Protein AF-A0A2P4SBQ4-F1 (afdb_monomer)

pLDDT: mean 74.48, std 19.74, range [28.91, 95.38]

Mean predicted aligned error: 16.41 Å

InterPro domains:
  IPR001107 Band 7 domain [PF01145] (1-72)
  IPR001972 Stomatin/HflK family [PR00721] (1-22)
  IPR001972 Stomatin/HflK family [PR00721] (36-53)
  IPR001972 Stomatin/HflK family [PR00721] (56-79)
  IPR036013 Band 7/SPFH domain superfamily [G3DSA:3.30.479.30] (1-90)
  IPR036013 Band 7/SPFH domain superfamily [SSF117892] (1-73)
  IPR043202 Band-7 stomatin-like [PTHR10264] (1-68)

Radius of gyration: 33.52 Å; Cα contacts (8 Å, |Δi|>4): 44; chains: 1; bounding box: 83×40×87 Å

Foldseek 3Di:
DAAPVRDDDDDDDDDDDDDPDPPVDVVPDPDDPVVVVVLLCVLLVVQRRHDDPVCCVPPVPVSVVVSVVVSVVVVVVVVVVVVVVVVVCVVPVVVVVVVVVVVVVVVCVVDVPDPDDDDPPDPPVPVVVVPPDDPDDDDDDDDDDDDDDDDDDDDDDDDD

Secondary structure (DSSP, 8-state):
-B-TTS-B-----------S-HHHHHHH-S-HHHHHHHHHHHHHHHHHTTS-HHHHHH-HHHHHHHHHHHHHHHHHHHHHHHHHHHHHHHH-HHHHHHHHHHHHHHHHHH-TT---PPPPS-TTTTTTSSS------PPP--------------------

Solvent-accessible surface area (backbone atoms only — not comparable to full-atom values): 10516 Å² total; per-residue (Å²): 92,55,27,60,72,73,46,80,50,88,84,90,85,87,85,89,83,82,88,88,59,68,73,67,46,64,77,74,46,97,55,63,70,63,52,51,51,51,50,52,49,52,49,49,53,59,54,49,37,75,35,47,64,67,53,56,72,76,38,51,70,60,52,59,52,48,51,54,52,53,52,53,50,52,52,48,54,52,50,52,55,51,48,54,53,49,52,58,37,69,76,32,68,68,53,52,54,51,51,48,53,50,51,50,53,57,43,48,73,75,46,89,77,78,86,78,81,86,73,78,92,54,79,80,61,64,65,64,68,76,67,64,79,79,83,83,84,86,80,90,78,89,81,95,78,81,91,77,88,78,82,90,87,75,91,78,87,81,89,133

Organism: Bambusicola thoracicus (NCBI:txid9083)

Sequence (160 aa):
VVTKDMVTLEIDAVCYYRLENASLLLTTLTSISSAIQLLVQTTTKRLLAHRAFSELLLERKSISQEIKVIAAEGEKAASESLRMAAEILSSAPAAAQLRYLHALHSLAAEKPAAFILPLPLDPTNLVSSATRSPPGVNSNITDTTELRESVKDNKDSPML

Structure (mmCIF, N/CA/C/O backbone):
data_AF-A0A2P4SBQ4-F1
#
_entry.id   AF-A0A2P4SBQ4-F1
#
loop_
_atom_site.group_PDB
_atom_site.id
_atom_site.type_symbol
_atom_site.label_atom_id
_atom_site.label_alt_id
_atom_site.label_comp_id
_atom_site.label_asym_id
_atom_site.label_entity_id
_atom_site.label_seq_id
_atom_site.pdbx_PDB_ins_code
_atom_site.Cartn_x
_atom_site.Cartn_y
_atom_site.Cartn_z
_atom_site.occupancy
_atom_site.B_iso_or_equiv
_atom_site.auth_seq_id
_atom_site.auth_comp_id
_atom_site.auth_asym_id
_atom_site.auth_atom_id
_atom_site.pdbx_PDB_model_num
ATOM 1 N N . VAL A 1 1 ? 3.991 8.878 -16.087 1.00 85.19 1 VAL A N 1
ATOM 2 C CA . VAL A 1 1 ? 5.069 8.849 -15.059 1.00 85.19 1 VAL A CA 1
ATOM 3 C C . VAL A 1 1 ? 6.399 9.106 -15.754 1.00 85.19 1 VAL A C 1
ATOM 5 O O . VAL A 1 1 ? 6.468 8.848 -16.950 1.00 85.19 1 VAL A O 1
ATOM 8 N N . VAL A 1 2 ? 7.405 9.640 -15.057 1.00 90.25 2 VAL A N 1
ATOM 9 C CA . VAL A 1 2 ? 8.768 9.775 -15.601 1.00 90.25 2 VAL A CA 1
ATOM 10 C C . VAL A 1 2 ? 9.632 8.692 -14.969 1.00 90.25 2 VAL A C 1
ATOM 12 O O . VAL A 1 2 ? 9.585 8.515 -13.750 1.00 90.25 2 VAL A O 1
ATOM 15 N N . THR A 1 3 ? 10.338 7.930 -15.795 1.00 90.88 3 THR A N 1
ATOM 16 C CA . THR A 1 3 ? 11.248 6.863 -15.354 1.00 90.88 3 THR A CA 1
ATOM 17 C C . THR A 1 3 ? 12.627 7.420 -15.018 1.00 90.88 3 THR A C 1
ATOM 19 O O . THR A 1 3 ? 12.912 8.595 -15.254 1.00 90.88 3 THR A O 1
ATOM 22 N N . LYS A 1 4 ? 13.511 6.566 -14.492 1.00 91.88 4 LYS A N 1
ATOM 23 C CA . LYS A 1 4 ? 14.888 6.942 -14.144 1.00 91.88 4 LYS A CA 1
ATOM 24 C C . LYS A 1 4 ? 15.656 7.573 -15.317 1.00 91.88 4 LYS A C 1
ATOM 26 O O . LYS A 1 4 ? 16.445 8.487 -15.101 1.00 91.88 4 LYS A O 1
ATOM 31 N N . ASP A 1 5 ? 15.370 7.135 -16.542 1.00 94.25 5 ASP A N 1
ATOM 32 C CA . ASP A 1 5 ? 16.042 7.592 -17.768 1.00 94.25 5 ASP A CA 1
ATOM 33 C C . ASP A 1 5 ? 15.374 8.823 -18.407 1.00 94.25 5 ASP A C 1
ATOM 35 O O . ASP A 1 5 ? 15.589 9.106 -19.583 1.00 94.25 5 ASP A O 1
ATOM 39 N N . MET A 1 6 ? 14.535 9.550 -17.658 1.00 90.31 6 MET A N 1
ATOM 40 C CA . MET A 1 6 ? 13.828 10.751 -18.127 1.00 90.31 6 MET A CA 1
ATOM 41 C C . MET A 1 6 ? 12.896 10.502 -19.324 1.00 90.31 6 MET A C 1
ATOM 43 O O . MET A 1 6 ? 12.628 11.402 -20.118 1.00 90.31 6 MET A O 1
ATOM 47 N N . VAL A 1 7 ? 12.349 9.289 -19.431 1.00 93.00 7 VAL A N 1
ATOM 48 C CA . VAL A 1 7 ? 11.332 8.952 -20.435 1.00 93.00 7 VAL A CA 1
ATOM 49 C C . VAL A 1 7 ? 9.945 9.156 -19.832 1.00 93.00 7 VAL A C 1
ATOM 51 O O . VAL A 1 7 ? 9.661 8.706 -18.718 1.00 93.00 7 VAL A O 1
ATOM 54 N N . THR A 1 8 ? 9.065 9.837 -20.565 1.00 91.25 8 THR A N 1
ATOM 55 C CA . THR A 1 8 ? 7.649 9.981 -20.220 1.00 91.25 8 THR A CA 1
ATOM 56 C C . THR A 1 8 ? 6.858 8.792 -20.758 1.00 91.25 8 THR A C 1
ATOM 58 O O . THR A 1 8 ? 6.943 8.452 -21.934 1.00 91.25 8 THR A O 1
ATOM 61 N N . LEU A 1 9 ? 6.074 8.147 -19.892 1.00 87.56 9 LEU A N 1
ATOM 62 C CA . LEU A 1 9 ? 5.186 7.055 -20.290 1.00 87.56 9 LEU A CA 1
ATOM 63 C C . LEU A 1 9 ? 3.806 7.171 -19.651 1.00 87.56 9 LEU A C 1
ATOM 65 O O . LEU A 1 9 ? 3.676 7.556 -18.479 1.00 87.56 9 LEU A O 1
ATOM 69 N N . GLU A 1 10 ? 2.804 6.717 -20.394 1.00 90.06 10 GLU A N 1
ATOM 70 C CA . GLU A 1 10 ? 1.475 6.369 -19.898 1.00 90.06 10 GLU A CA 1
ATOM 71 C C . GLU A 1 10 ? 1.386 4.847 -19.780 1.00 90.06 10 GLU A C 1
ATOM 73 O O . GLU A 1 10 ? 1.756 4.119 -20.700 1.00 90.06 10 GLU A O 1
ATOM 78 N N . ILE A 1 11 ? 1.003 4.358 -18.599 1.00 86.94 11 ILE A N 1
ATOM 79 C CA . ILE A 1 11 ? 0.999 2.930 -18.278 1.00 86.94 11 ILE A CA 1
ATOM 80 C C . ILE A 1 11 ? -0.322 2.603 -17.607 1.00 86.94 11 ILE A C 1
ATOM 82 O O . ILE A 1 11 ? -0.639 3.172 -16.560 1.00 86.94 11 ILE A O 1
ATOM 86 N N . ASP A 1 12 ? -1.014 1.618 -18.168 1.00 89.44 12 ASP A N 1
ATOM 87 C CA . ASP A 1 12 ? -2.218 1.045 -17.587 1.00 89.44 12 ASP A CA 1
ATOM 88 C C . ASP A 1 12 ? -1.895 -0.240 -16.821 1.00 89.44 12 ASP A C 1
ATOM 90 O O . ASP A 1 12 ? -1.174 -1.129 -17.293 1.00 89.44 12 ASP A O 1
ATOM 94 N N . ALA A 1 13 ? -2.455 -0.347 -15.618 1.00 85.94 13 ALA A N 1
ATOM 95 C CA . ALA A 1 13 ? -2.312 -1.505 -14.749 1.00 85.94 13 ALA A CA 1
ATOM 96 C C . ALA A 1 13 ? -3.688 -1.992 -14.284 1.00 85.94 13 ALA A C 1
ATOM 98 O O . ALA A 1 13 ? -4.543 -1.203 -13.887 1.00 85.94 13 ALA A O 1
ATOM 99 N N . VAL A 1 14 ? -3.882 -3.313 -14.300 1.00 89.00 14 VAL A N 1
ATOM 100 C CA . VAL A 1 14 ? -5.102 -3.975 -13.821 1.00 89.00 14 VAL A CA 1
ATOM 101 C C . VAL A 1 14 ? -4.752 -4.821 -12.602 1.00 89.00 14 VAL A C 1
ATOM 103 O O . VAL A 1 14 ? -3.778 -5.576 -12.622 1.00 89.00 14 VAL A O 1
ATOM 106 N N . CYS A 1 15 ? -5.550 -4.704 -11.542 1.00 87.19 15 CYS A N 1
ATOM 107 C CA . CYS A 1 15 ? -5.370 -5.448 -10.301 1.00 87.19 15 CYS A CA 1
ATOM 108 C C . CYS A 1 15 ? -6.519 -6.442 -10.102 1.00 87.19 15 CYS A C 1
ATOM 110 O O . CYS A 1 15 ? -7.686 -6.054 -10.109 1.00 87.19 15 CYS A O 1
ATOM 112 N N . TYR A 1 16 ? -6.174 -7.712 -9.887 1.00 90.25 16 TYR A N 1
ATOM 113 C CA . TYR A 1 16 ? -7.114 -8.757 -9.486 1.00 90.25 16 TYR A CA 1
ATOM 114 C C . TYR A 1 16 ? -6.967 -8.999 -7.987 1.00 90.25 16 TYR A C 1
ATOM 116 O O . TYR A 1 16 ? -5.862 -9.268 -7.513 1.00 90.25 16 TYR A O 1
ATOM 124 N N . TYR A 1 17 ? -8.075 -8.926 -7.257 1.00 86.25 17 TYR A N 1
ATOM 125 C CA . TYR A 1 17 ? -8.119 -9.147 -5.817 1.00 86.25 17 TYR A CA 1
ATOM 126 C C . TYR A 1 17 ? -9.302 -10.045 -5.454 1.00 86.25 17 TYR A C 1
ATOM 128 O O . TYR A 1 17 ? -10.330 -10.048 -6.131 1.00 86.25 17 TYR A O 1
ATOM 136 N N . ARG A 1 18 ? -9.141 -10.814 -4.376 1.00 87.69 18 ARG A N 1
ATOM 137 C CA . ARG A 1 18 ? -10.206 -11.613 -3.767 1.00 87.69 18 ARG A CA 1
ATOM 138 C C . ARG A 1 18 ? -10.461 -11.067 -2.372 1.00 87.69 18 ARG A C 1
ATOM 140 O O . ARG A 1 18 ? -9.521 -10.933 -1.596 1.00 87.69 18 ARG A O 1
ATOM 147 N N . LEU A 1 19 ? -11.716 -10.763 -2.056 1.00 83.00 19 LEU A N 1
ATOM 148 C CA . LEU A 1 19 ? -12.091 -10.386 -0.698 1.00 83.00 19 LEU A CA 1
ATOM 149 C C . LEU A 1 19 ? -12.254 -11.652 0.142 1.00 83.00 19 LEU A C 1
ATOM 151 O O . LEU A 1 19 ? -13.046 -12.520 -0.212 1.00 83.00 19 LEU A O 1
ATOM 155 N N . GLU A 1 20 ? -11.518 -11.744 1.248 1.00 84.62 20 GLU A N 1
ATOM 156 C CA . GLU A 1 20 ? -11.652 -12.868 2.186 1.00 84.62 20 GLU A CA 1
ATOM 157 C C . GLU A 1 20 ? -12.639 -12.569 3.318 1.00 84.62 20 GLU A C 1
ATOM 159 O O . GLU A 1 20 ? -13.340 -13.468 3.767 1.00 84.62 20 GLU A O 1
ATOM 164 N N . ASN A 1 21 ? -12.755 -11.302 3.734 1.00 83.69 21 ASN A N 1
ATOM 165 C CA . ASN A 1 21 ? -13.611 -10.885 4.846 1.00 83.69 21 ASN A CA 1
ATOM 166 C C . ASN A 1 21 ? -14.455 -9.660 4.472 1.00 83.69 21 ASN A C 1
ATOM 168 O O . ASN A 1 21 ? -13.968 -8.532 4.501 1.00 83.69 21 ASN A O 1
ATOM 172 N N . ALA A 1 22 ? -15.733 -9.870 4.147 1.00 78.44 22 ALA A N 1
ATOM 173 C CA . ALA A 1 22 ? -16.644 -8.785 3.771 1.00 78.44 22 ALA A CA 1
ATOM 174 C C . ALA A 1 22 ? -17.111 -7.944 4.976 1.00 78.44 22 ALA A C 1
ATOM 176 O O . ALA A 1 22 ? -17.217 -6.723 4.873 1.00 78.44 22 ALA A O 1
ATOM 177 N N . SER A 1 23 ? -17.346 -8.577 6.131 1.00 76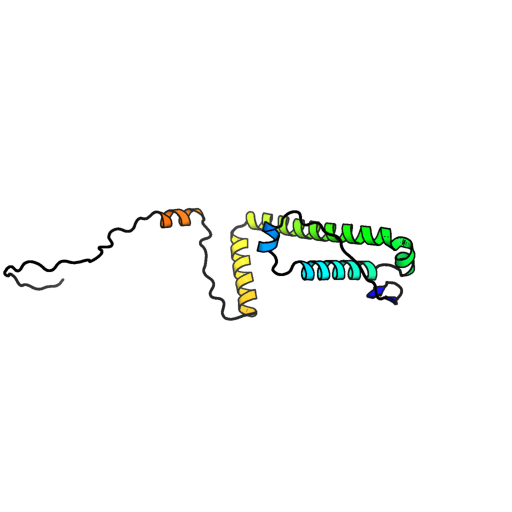.81 23 SER A N 1
ATOM 178 C CA . SER A 1 23 ? -17.931 -7.913 7.306 1.00 76.81 23 SER A CA 1
ATOM 179 C C . SER A 1 23 ? -17.030 -6.823 7.892 1.00 76.81 23 SER A C 1
ATOM 181 O O . SER A 1 23 ? -17.498 -5.722 8.160 1.00 76.81 23 SER A O 1
ATOM 183 N N . LEU A 1 24 ? -15.727 -7.096 8.034 1.00 74.56 24 LEU A N 1
ATOM 184 C CA . LEU A 1 24 ? -14.750 -6.123 8.549 1.00 74.56 24 LEU A CA 1
ATOM 185 C C . LEU A 1 24 ? -14.546 -4.939 7.596 1.00 74.56 24 LEU A C 1
ATOM 187 O O . LEU A 1 24 ? -14.253 -3.817 8.012 1.00 74.56 24 LEU A O 1
ATOM 191 N N . LEU A 1 25 ? -14.710 -5.201 6.306 1.00 65.94 25 LEU A N 1
ATOM 192 C CA . LEU A 1 25 ? -14.418 -4.273 5.230 1.00 65.94 25 LEU A CA 1
ATOM 193 C C . LEU A 1 25 ? -15.542 -3.232 5.068 1.00 65.94 25 LEU A C 1
ATOM 195 O O . LEU A 1 25 ? -15.260 -2.060 4.834 1.00 65.94 25 LEU A O 1
ATOM 199 N N . LEU A 1 26 ? -16.797 -3.623 5.323 1.00 71.88 26 LEU A N 1
ATOM 200 C CA . LEU A 1 26 ? -17.938 -2.699 5.396 1.00 71.88 26 LEU A CA 1
ATOM 201 C C . LEU A 1 26 ? -17.878 -1.760 6.609 1.00 71.88 26 LEU A C 1
ATOM 203 O O . LEU A 1 26 ? -18.349 -0.630 6.529 1.00 71.88 26 LEU A O 1
ATOM 207 N N . THR A 1 27 ? -17.289 -2.198 7.725 1.00 73.44 27 THR A N 1
ATOM 208 C CA . THR A 1 27 ? -17.154 -1.356 8.927 1.00 73.44 27 THR A CA 1
ATOM 209 C C . THR A 1 27 ? -16.000 -0.357 8.853 1.00 73.44 27 THR A C 1
ATOM 211 O O . THR A 1 27 ? -15.998 0.621 9.594 1.00 73.44 27 THR A O 1
ATOM 214 N N . THR A 1 28 ? -15.012 -0.593 7.987 1.00 71.44 28 THR A N 1
ATOM 215 C CA . THR A 1 28 ? -13.786 0.222 7.910 1.00 71.44 28 THR A CA 1
ATOM 216 C C . THR A 1 28 ? -13.743 1.165 6.712 1.00 71.44 28 THR A C 1
ATOM 218 O O . THR A 1 28 ? -13.047 2.176 6.782 1.00 71.44 28 THR A O 1
ATOM 221 N N . LEU A 1 29 ? -14.456 0.875 5.616 1.00 76.19 29 LEU A N 1
ATOM 222 C CA . LEU A 1 29 ? -14.320 1.627 4.366 1.00 76.19 29 LEU A CA 1
ATOM 223 C C . LEU A 1 29 ? -15.670 1.908 3.692 1.00 76.19 29 LEU A C 1
ATOM 225 O O . LEU A 1 29 ? -16.423 0.998 3.364 1.00 76.19 29 LEU A O 1
ATOM 229 N N . THR A 1 30 ? -15.914 3.181 3.367 1.00 73.56 30 THR A N 1
ATOM 230 C CA . THR A 1 30 ? -17.086 3.633 2.590 1.00 73.56 30 THR A CA 1
ATOM 231 C C . THR A 1 30 ? -16.895 3.447 1.074 1.00 73.56 30 THR A C 1
ATOM 233 O O . THR A 1 30 ? -17.861 3.472 0.315 1.00 73.56 30 THR A O 1
ATOM 236 N N . SER A 1 31 ? -15.657 3.272 0.582 1.00 80.69 31 SER A N 1
ATOM 237 C CA . SER A 1 31 ? -15.367 3.137 -0.861 1.00 80.69 31 SER A CA 1
ATOM 238 C C . SER A 1 31 ? -14.075 2.359 -1.143 1.00 80.69 31 SER A C 1
ATOM 240 O O . SER A 1 31 ? -12.980 2.916 -1.195 1.00 80.69 31 SER A O 1
ATOM 242 N N . ILE A 1 32 ? -14.209 1.053 -1.367 1.00 82.56 32 ILE A N 1
ATOM 243 C CA . ILE A 1 32 ? -13.080 0.122 -1.545 1.00 82.56 32 ILE A CA 1
ATOM 244 C C . ILE A 1 32 ? -12.397 0.328 -2.896 1.00 82.56 32 ILE A C 1
ATOM 246 O O . ILE A 1 32 ? -11.173 0.375 -2.980 1.00 82.56 32 ILE A O 1
ATOM 250 N N . SER A 1 33 ? -13.188 0.471 -3.962 1.00 84.06 33 SER A N 1
ATOM 251 C CA . SER A 1 33 ? -12.681 0.550 -5.333 1.00 84.06 33 SER A CA 1
ATOM 252 C C . SER A 1 33 ? -11.729 1.730 -5.517 1.00 84.06 33 SER A C 1
ATOM 254 O O . SER A 1 33 ? -10.631 1.546 -6.036 1.00 84.06 33 SER A O 1
ATOM 256 N N . SER A 1 34 ? -12.096 2.909 -5.011 1.00 87.31 34 SER A N 1
ATOM 257 C CA . SER A 1 34 ? -11.258 4.110 -5.077 1.00 87.31 34 SER A CA 1
ATOM 258 C C . SER A 1 34 ? -9.988 3.975 -4.233 1.00 87.31 34 SER A C 1
ATOM 260 O O . SER A 1 34 ? -8.914 4.386 -4.669 1.00 87.31 34 SER A O 1
ATOM 262 N N . ALA A 1 35 ? -10.085 3.360 -3.049 1.00 86.06 35 ALA A N 1
ATOM 263 C CA . ALA A 1 35 ? -8.932 3.126 -2.181 1.00 86.06 35 ALA A CA 1
ATOM 264 C C . ALA A 1 35 ? -7.918 2.171 -2.831 1.00 86.06 35 ALA A C 1
ATOM 266 O O . ALA A 1 35 ? -6.724 2.466 -2.864 1.00 86.06 35 ALA A O 1
ATOM 267 N N . ILE A 1 36 ? -8.391 1.065 -3.416 1.00 88.69 36 ILE A N 1
ATOM 268 C CA . ILE A 1 36 ? -7.542 0.109 -4.137 1.00 88.69 36 ILE A CA 1
ATOM 269 C C . ILE A 1 36 ? -6.928 0.760 -5.377 1.00 88.69 36 ILE A C 1
ATOM 271 O O . ILE A 1 36 ? -5.736 0.589 -5.618 1.00 88.69 36 ILE A O 1
ATOM 275 N N . GLN A 1 37 ? -7.701 1.519 -6.156 1.00 90.12 37 GLN A N 1
ATOM 276 C CA . GLN A 1 37 ? -7.180 2.226 -7.329 1.00 90.12 37 GLN A CA 1
ATOM 277 C C . GLN A 1 37 ? -6.051 3.180 -6.948 1.00 90.12 37 GLN A C 1
ATOM 279 O O . GLN A 1 37 ? -4.983 3.133 -7.557 1.00 90.12 37 GLN A O 1
ATOM 284 N N . LEU A 1 38 ? -6.252 3.986 -5.904 1.00 89.94 38 LEU A N 1
ATOM 285 C CA . LEU A 1 38 ? -5.230 4.900 -5.418 1.00 89.94 38 LEU A CA 1
ATOM 286 C C . LEU A 1 38 ? -3.995 4.140 -4.920 1.00 89.94 38 LEU A C 1
ATOM 288 O O . LEU A 1 38 ? -2.877 4.501 -5.272 1.00 89.94 38 LEU A O 1
ATOM 292 N N . LEU A 1 39 ? -4.177 3.057 -4.161 1.00 87.94 39 LEU A N 1
ATOM 293 C CA . LEU A 1 39 ? -3.080 2.222 -3.668 1.00 87.94 39 LEU A CA 1
ATOM 294 C C . LEU A 1 39 ? -2.261 1.597 -4.808 1.00 87.94 39 LEU A C 1
ATOM 296 O O . LEU A 1 39 ? -1.028 1.644 -4.801 1.00 87.94 39 LEU A O 1
ATOM 300 N N . VAL A 1 40 ? -2.934 1.024 -5.806 1.00 89.81 40 VAL A N 1
ATOM 301 C CA . VAL A 1 40 ? -2.284 0.434 -6.983 1.00 89.81 40 VAL A CA 1
ATOM 302 C C . VAL A 1 40 ? -1.556 1.519 -7.769 1.00 89.81 40 VAL A C 1
ATOM 304 O O . VAL A 1 40 ? -0.400 1.322 -8.148 1.00 89.81 40 VAL A O 1
ATOM 307 N N . GLN A 1 41 ? -2.180 2.681 -7.965 1.00 90.56 41 GLN A N 1
ATOM 308 C CA . GLN A 1 41 ? -1.582 3.810 -8.668 1.00 90.56 41 GLN A CA 1
ATOM 309 C C . GLN A 1 41 ? -0.339 4.335 -7.941 1.00 90.56 41 GLN A C 1
ATOM 311 O O . GLN A 1 41 ? 0.687 4.553 -8.584 1.00 90.56 41 GLN A O 1
ATOM 316 N N . THR A 1 42 ? -0.390 4.516 -6.619 1.00 91.38 42 THR A N 1
ATOM 317 C CA . THR A 1 42 ? 0.741 5.045 -5.840 1.00 91.38 42 THR A CA 1
ATOM 318 C C . THR A 1 42 ? 1.898 4.056 -5.825 1.00 91.38 42 THR A C 1
ATOM 320 O O . THR A 1 42 ? 3.042 4.450 -6.048 1.00 91.38 42 THR A O 1
ATOM 323 N N . THR A 1 43 ? 1.612 2.767 -5.648 1.00 90.81 43 THR A N 1
ATOM 324 C CA . THR A 1 43 ? 2.631 1.713 -5.611 1.00 90.81 43 THR A CA 1
ATOM 325 C C . THR A 1 43 ? 3.286 1.541 -6.976 1.00 90.81 43 THR A C 1
ATOM 327 O O . THR A 1 43 ? 4.513 1.542 -7.075 1.00 90.81 43 THR A O 1
ATOM 330 N N . THR A 1 44 ? 2.481 1.480 -8.038 1.00 90.06 44 THR A N 1
ATOM 331 C CA . THR A 1 44 ? 2.965 1.351 -9.418 1.00 90.06 44 THR A CA 1
ATOM 332 C C . THR A 1 44 ? 3.783 2.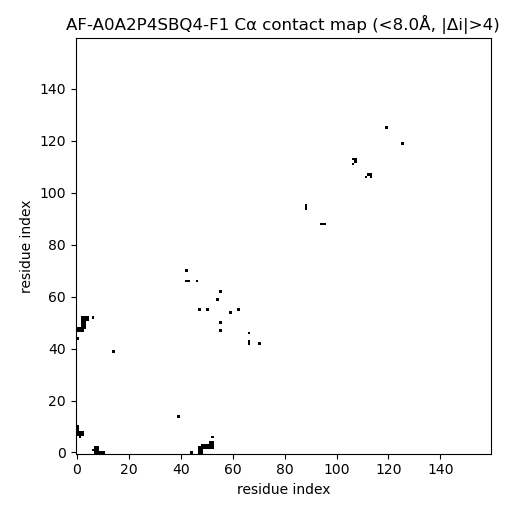579 -9.809 1.00 90.06 44 THR A C 1
ATOM 334 O O . THR A 1 44 ? 4.931 2.449 -10.223 1.00 90.06 44 THR A O 1
ATOM 337 N N . LYS A 1 45 ? 3.262 3.793 -9.586 1.00 91.44 45 LYS A N 1
ATOM 338 C CA . LYS A 1 45 ? 3.978 5.043 -9.887 1.00 91.44 45 LYS A CA 1
ATOM 339 C C . LYS A 1 45 ? 5.300 5.141 -9.124 1.00 91.44 45 LYS A C 1
ATOM 341 O O . LYS A 1 45 ? 6.309 5.521 -9.712 1.00 91.44 45 LYS A O 1
ATOM 346 N N . ARG A 1 46 ? 5.303 4.785 -7.835 1.00 89.38 46 ARG A N 1
ATOM 347 C CA . ARG A 1 46 ? 6.500 4.797 -6.986 1.00 89.38 46 ARG A CA 1
ATOM 348 C C . ARG A 1 46 ? 7.564 3.829 -7.493 1.00 89.38 46 ARG A C 1
ATOM 350 O O . ARG A 1 46 ? 8.728 4.216 -7.553 1.00 89.38 46 ARG A O 1
ATOM 357 N N . LEU A 1 47 ? 7.194 2.601 -7.859 1.00 89.12 47 LEU A N 1
ATOM 358 C CA . LEU A 1 47 ? 8.172 1.613 -8.315 1.00 89.12 47 LEU A CA 1
ATOM 359 C C . LEU A 1 47 ? 8.753 1.976 -9.686 1.00 89.12 47 LEU A C 1
ATOM 361 O O . LEU A 1 47 ? 9.967 1.956 -9.866 1.00 89.12 47 LEU A O 1
ATOM 365 N N . LEU A 1 48 ? 7.897 2.373 -10.630 1.00 89.12 48 LEU A N 1
ATOM 366 C CA . LEU A 1 48 ? 8.310 2.710 -11.994 1.00 89.12 48 LEU A CA 1
ATOM 367 C C . LEU A 1 48 ? 9.243 3.928 -12.056 1.00 89.12 48 LEU A C 1
ATOM 369 O O . LEU A 1 48 ? 10.083 4.005 -12.947 1.00 89.12 48 LEU A O 1
ATOM 373 N N . ALA A 1 49 ? 9.135 4.854 -11.099 1.00 89.56 49 ALA A N 1
ATOM 374 C CA . ALA A 1 49 ? 10.030 6.007 -11.009 1.00 89.56 49 ALA A CA 1
ATOM 375 C C . ALA A 1 49 ? 11.504 5.617 -10.772 1.00 89.56 49 ALA A C 1
ATOM 377 O O . ALA A 1 49 ? 12.401 6.370 -11.137 1.00 89.56 49 ALA A O 1
ATOM 378 N N . HIS A 1 50 ? 11.765 4.445 -10.185 1.00 90.50 50 HIS A N 1
ATOM 379 C CA . HIS A 1 50 ? 13.117 3.998 -9.831 1.00 90.50 50 HIS A CA 1
ATOM 380 C C . HIS A 1 50 ? 13.746 3.051 -10.867 1.00 90.50 50 HIS A C 1
ATOM 382 O O . HIS A 1 50 ? 14.913 2.685 -10.723 1.00 90.50 50 HIS A O 1
ATOM 388 N N . ARG A 1 51 ? 12.998 2.653 -11.905 1.00 90.50 51 ARG A N 1
ATOM 389 C CA . ARG A 1 51 ? 13.421 1.672 -12.916 1.00 90.50 51 ARG A CA 1
ATOM 390 C C . ARG A 1 51 ? 13.757 2.335 -14.253 1.00 90.50 51 ARG A C 1
ATOM 392 O O . ARG A 1 51 ? 13.245 3.413 -14.570 1.00 90.50 51 ARG A O 1
ATOM 399 N N . ALA A 1 52 ? 14.635 1.685 -15.014 1.00 92.19 52 ALA A N 1
ATOM 400 C CA . ALA A 1 52 ? 15.022 2.107 -16.359 1.00 92.19 52 ALA A CA 1
ATOM 401 C C . ALA A 1 52 ? 13.950 1.713 -17.388 1.00 92.19 52 ALA A C 1
ATOM 403 O O . ALA A 1 52 ? 13.276 0.697 -17.227 1.00 92.19 52 ALA A O 1
ATOM 404 N N . PHE A 1 53 ? 13.789 2.483 -18.467 1.00 90.88 53 PHE A N 1
ATOM 405 C CA . PHE A 1 53 ? 12.745 2.221 -19.472 1.00 90.88 53 PHE A CA 1
ATOM 406 C C . PHE A 1 53 ? 12.910 0.853 -20.155 1.00 90.88 53 PHE A C 1
ATOM 408 O O . PHE A 1 53 ? 11.929 0.143 -20.374 1.00 90.88 53 PHE A O 1
ATOM 415 N N . SER A 1 54 ? 14.149 0.459 -20.451 1.00 90.69 54 SER A N 1
ATOM 416 C CA . SER A 1 54 ? 14.464 -0.837 -21.062 1.00 90.69 54 SER A CA 1
ATOM 417 C C . SER A 1 54 ? 14.035 -2.016 -20.182 1.00 90.69 54 SER A C 1
ATOM 419 O O . SER A 1 54 ? 13.446 -2.972 -20.682 1.00 90.69 54 SER A O 1
ATOM 421 N N . GLU A 1 55 ? 14.255 -1.918 -18.871 1.00 89.94 55 GLU A N 1
ATOM 422 C CA . GLU A 1 55 ? 13.835 -2.910 -17.872 1.00 89.94 55 GLU A CA 1
ATOM 423 C C . GLU A 1 55 ? 12.303 -3.037 -17.834 1.00 89.94 55 GLU A C 1
ATOM 425 O O . GLU A 1 55 ? 11.771 -4.146 -17.786 1.00 89.94 55 GLU A O 1
ATOM 430 N N . LEU A 1 56 ? 11.579 -1.917 -17.970 1.00 88.62 56 LEU A N 1
ATOM 431 C CA . LEU A 1 56 ? 10.111 -1.918 -18.031 1.00 88.62 56 LEU A CA 1
ATOM 432 C C . LEU A 1 56 ? 9.552 -2.676 -19.241 1.00 88.62 56 LEU A C 1
ATOM 434 O O . LEU A 1 56 ? 8.514 -3.331 -19.121 1.00 88.62 56 LEU A O 1
ATOM 438 N N . LEU A 1 57 ? 10.221 -2.588 -20.394 1.00 88.00 57 LEU A N 1
ATOM 439 C CA . LEU A 1 57 ? 9.801 -3.282 -21.612 1.00 88.00 57 LEU A CA 1
ATOM 440 C C . LEU A 1 57 ? 10.169 -4.769 -21.597 1.00 88.00 57 LEU A C 1
ATOM 442 O O . LEU A 1 57 ? 9.384 -5.596 -22.059 1.00 88.00 57 LEU A O 1
ATOM 446 N N . LEU A 1 58 ? 11.346 -5.107 -21.069 1.00 90.94 58 LEU A N 1
ATOM 447 C CA . LEU A 1 58 ? 11.868 -6.473 -21.083 1.00 90.94 58 LEU A CA 1
ATOM 448 C C . LEU A 1 58 ? 11.248 -7.345 -19.983 1.00 90.94 58 LEU A C 1
ATOM 450 O O . LEU A 1 58 ? 10.911 -8.503 -20.229 1.00 90.94 58 LEU A O 1
ATOM 454 N N . GLU A 1 59 ? 11.038 -6.794 -18.786 1.00 89.62 59 GLU A N 1
ATOM 455 C CA . GLU A 1 59 ? 10.731 -7.577 -17.584 1.00 89.62 59 GLU A CA 1
ATOM 456 C C . GLU A 1 59 ? 9.370 -7.249 -16.955 1.00 89.62 59 GLU A C 1
ATOM 458 O O . GLU A 1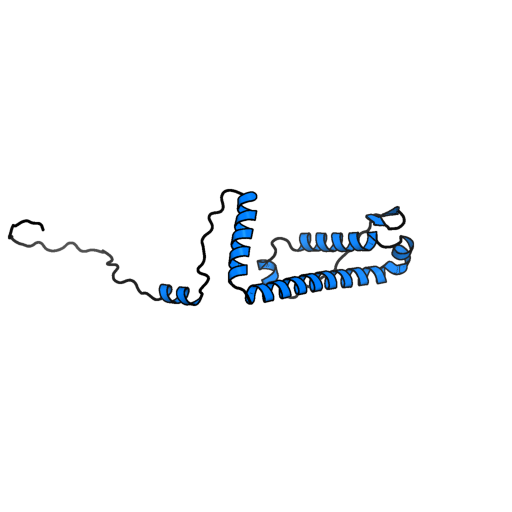 59 ? 9.175 -7.361 -15.742 1.00 89.62 59 GLU A O 1
ATOM 463 N N . ARG A 1 60 ? 8.364 -6.912 -17.773 1.00 88.88 60 ARG A N 1
ATOM 464 C CA . ARG A 1 60 ? 7.012 -6.543 -17.300 1.00 88.88 60 ARG A CA 1
ATOM 465 C C . ARG A 1 60 ? 6.430 -7.514 -16.258 1.00 88.88 60 ARG A C 1
ATOM 467 O O . ARG A 1 60 ? 5.758 -7.087 -15.315 1.00 88.88 60 ARG A O 1
ATOM 474 N N . LYS A 1 61 ? 6.659 -8.823 -16.431 1.00 90.50 61 LYS A N 1
ATOM 475 C CA . LYS A 1 61 ? 6.182 -9.861 -15.498 1.00 90.50 61 LYS A CA 1
ATOM 476 C C . LYS A 1 61 ? 6.891 -9.796 -14.144 1.00 90.50 61 LYS A C 1
ATOM 478 O O . LYS A 1 61 ? 6.196 -9.837 -13.131 1.00 90.50 61 LYS A O 1
ATOM 483 N N . SER A 1 62 ? 8.219 -9.659 -14.142 1.00 90.19 62 SER A N 1
ATOM 484 C CA . SER A 1 62 ? 9.028 -9.536 -12.921 1.00 90.19 62 SER A CA 1
ATOM 485 C C . SER A 1 62 ? 8.586 -8.310 -12.120 1.00 90.19 62 SER A C 1
ATOM 487 O O . SER A 1 62 ? 8.168 -8.419 -10.969 1.00 90.19 62 SER A O 1
ATOM 489 N N . ILE A 1 63 ? 8.480 -7.162 -12.796 1.00 88.62 63 ILE A N 1
ATOM 490 C CA . ILE A 1 63 ? 8.050 -5.894 -12.192 1.00 88.62 63 ILE A CA 1
ATOM 491 C C . ILE A 1 63 ? 6.651 -6.012 -11.580 1.00 88.62 63 ILE A C 1
ATOM 493 O O . ILE A 1 63 ? 6.411 -5.551 -10.468 1.00 88.62 63 ILE A O 1
ATOM 497 N N . SER A 1 64 ? 5.713 -6.667 -12.269 1.00 88.69 64 SER A N 1
ATOM 498 C CA . SER A 1 64 ? 4.353 -6.854 -11.745 1.00 88.69 64 SER A CA 1
ATOM 499 C C . SER A 1 64 ? 4.320 -7.696 -10.464 1.00 88.69 64 SER A C 1
ATOM 501 O O . SER A 1 64 ? 3.452 -7.487 -9.616 1.00 88.69 64 SER A O 1
ATOM 503 N N . GLN A 1 65 ? 5.234 -8.656 -10.315 1.00 90.62 65 GLN A N 1
ATOM 504 C CA . GLN A 1 65 ? 5.369 -9.446 -9.091 1.00 90.62 65 GLN A CA 1
ATOM 505 C C . GLN A 1 65 ? 6.028 -8.627 -7.979 1.00 90.62 65 GLN A C 1
ATOM 507 O O . GLN A 1 65 ? 5.528 -8.626 -6.856 1.00 90.62 65 GLN A O 1
ATOM 512 N N . GLU A 1 66 ? 7.073 -7.866 -8.297 1.00 89.56 66 GLU A N 1
ATOM 513 C CA . GLU A 1 66 ? 7.730 -6.972 -7.341 1.00 89.56 66 GLU A CA 1
ATOM 514 C C . GLU A 1 66 ? 6.774 -5.922 -6.768 1.00 89.56 66 GLU A C 1
ATOM 516 O O . GLU A 1 66 ? 6.767 -5.709 -5.559 1.00 89.56 66 GLU A O 1
ATOM 521 N N . ILE A 1 67 ? 5.911 -5.312 -7.596 1.00 89.19 67 ILE A N 1
ATOM 522 C CA . ILE A 1 67 ? 4.886 -4.359 -7.128 1.00 89.19 67 ILE A CA 1
ATOM 523 C C . ILE A 1 67 ? 4.042 -4.981 -6.009 1.00 89.19 67 ILE A C 1
ATOM 525 O O . ILE A 1 67 ? 3.787 -4.327 -4.998 1.00 89.19 67 ILE A O 1
ATOM 529 N N . LYS A 1 68 ? 3.634 -6.248 -6.165 1.00 90.00 68 LYS A N 1
ATOM 530 C CA . LYS A 1 68 ? 2.833 -6.961 -5.159 1.00 90.00 68 LYS A CA 1
ATOM 531 C C . LYS A 1 68 ? 3.621 -7.207 -3.877 1.00 90.00 68 LYS A C 1
ATOM 533 O O . LYS A 1 68 ? 3.096 -6.970 -2.794 1.00 90.00 68 LYS A O 1
ATOM 538 N N . VAL A 1 69 ? 4.869 -7.656 -4.004 1.00 92.25 69 VAL A N 1
ATOM 539 C CA . VAL A 1 69 ? 5.744 -7.930 -2.855 1.00 92.25 69 VAL A CA 1
ATOM 540 C C . VAL A 1 69 ? 6.009 -6.653 -2.064 1.00 92.25 69 VAL A C 1
ATOM 542 O O . VAL A 1 69 ? 5.855 -6.638 -0.850 1.00 92.25 69 VAL A O 1
ATOM 545 N N . ILE A 1 70 ? 6.338 -5.556 -2.744 1.00 89.12 70 ILE A N 1
ATOM 546 C CA . ILE A 1 70 ? 6.664 -4.285 -2.096 1.00 89.12 70 ILE A CA 1
ATOM 547 C C . ILE A 1 70 ? 5.428 -3.667 -1.431 1.00 89.12 70 ILE A C 1
ATOM 549 O O . ILE A 1 70 ? 5.555 -3.050 -0.373 1.00 89.12 70 ILE A O 1
ATOM 553 N N . ALA A 1 71 ? 4.240 -3.801 -2.029 1.00 86.94 71 ALA A N 1
ATOM 554 C CA . ALA A 1 71 ? 3.002 -3.372 -1.381 1.00 86.94 71 ALA A CA 1
ATOM 555 C C . ALA A 1 71 ? 2.768 -4.137 -0.069 1.00 86.94 71 ALA A C 1
ATOM 557 O O . ALA A 1 71 ? 2.553 -3.511 0.967 1.00 86.94 71 ALA A O 1
ATOM 558 N N . ALA A 1 72 ? 2.886 -5.468 -0.106 1.00 89.12 72 ALA A N 1
ATOM 559 C CA . ALA A 1 72 ? 2.700 -6.321 1.066 1.00 89.12 72 ALA A CA 1
ATOM 560 C C . ALA A 1 72 ? 3.751 -6.057 2.158 1.00 89.12 72 ALA A C 1
ATOM 562 O O . ALA A 1 72 ? 3.414 -5.974 3.337 1.00 89.12 72 ALA A O 1
ATOM 563 N N . GLU A 1 73 ? 5.016 -5.869 1.776 1.00 91.19 73 GLU A N 1
ATOM 564 C CA . GLU A 1 73 ? 6.092 -5.567 2.723 1.00 91.19 73 GLU A CA 1
ATOM 565 C C . GLU A 1 73 ? 5.898 -4.193 3.379 1.00 91.19 73 GLU A C 1
ATOM 567 O O . GLU A 1 73 ? 6.074 -4.051 4.586 1.00 91.19 73 GLU A O 1
ATOM 572 N N . GLY A 1 74 ? 5.469 -3.186 2.610 1.00 87.44 74 GLY A N 1
ATOM 573 C CA . GLY A 1 74 ? 5.152 -1.863 3.149 1.00 87.44 74 GLY A CA 1
ATOM 574 C C . GLY A 1 74 ? 4.013 -1.901 4.172 1.00 87.44 74 GLY A C 1
ATOM 575 O O . GLY A 1 74 ? 4.110 -1.270 5.224 1.00 87.44 74 GLY A O 1
ATOM 576 N N . GLU A 1 75 ? 2.960 -2.673 3.896 1.00 86.38 75 GLU A N 1
ATOM 577 C CA . GLU A 1 75 ? 1.836 -2.867 4.820 1.00 86.38 75 GLU A CA 1
ATOM 578 C C . GLU A 1 75 ? 2.255 -3.622 6.090 1.00 86.38 75 GLU A C 1
ATOM 580 O O . GLU A 1 75 ? 1.885 -3.233 7.204 1.00 86.38 75 GLU A O 1
ATOM 585 N N . LYS A 1 76 ? 3.086 -4.660 5.946 1.00 90.81 76 LYS A N 1
ATOM 586 C CA . LYS A 1 76 ? 3.640 -5.417 7.072 1.00 90.81 76 LYS A CA 1
ATOM 587 C C . LYS A 1 76 ? 4.510 -4.535 7.967 1.00 90.81 76 LYS A C 1
ATOM 589 O O . LYS A 1 76 ? 4.283 -4.501 9.174 1.00 90.81 76 LYS A O 1
ATOM 594 N N . ALA A 1 77 ? 5.453 -3.789 7.393 1.00 92.88 77 ALA A N 1
ATOM 595 C CA . ALA A 1 77 ? 6.343 -2.901 8.141 1.00 92.88 77 ALA A CA 1
ATOM 596 C C . ALA A 1 77 ? 5.561 -1.812 8.896 1.00 92.88 77 ALA A C 1
ATOM 598 O O . ALA A 1 77 ? 5.821 -1.549 10.074 1.00 92.88 77 ALA A O 1
ATOM 599 N N . ALA A 1 78 ? 4.547 -1.222 8.253 1.00 89.94 78 ALA A N 1
ATOM 600 C CA . ALA A 1 78 ? 3.648 -0.276 8.908 1.00 89.94 78 ALA A CA 1
ATOM 601 C C . ALA A 1 78 ? 2.916 -0.933 10.090 1.00 89.94 78 ALA A C 1
ATOM 603 O O . ALA A 1 78 ? 2.920 -0.393 11.198 1.00 89.94 78 ALA A O 1
ATOM 604 N N . SER A 1 79 ? 2.364 -2.129 9.894 1.00 94.00 79 SER A N 1
ATOM 605 C CA . SER A 1 79 ? 1.647 -2.874 10.935 1.00 94.00 79 SER A CA 1
ATOM 606 C C . SER A 1 79 ? 2.545 -3.257 12.116 1.00 94.00 79 SER A C 1
ATOM 608 O O . SER A 1 79 ? 2.129 -3.156 13.269 1.00 94.00 79 SER A O 1
ATOM 610 N N . GLU A 1 80 ? 3.794 -3.651 11.861 1.00 95.38 80 GLU A N 1
ATOM 611 C CA . GLU A 1 80 ? 4.778 -3.953 12.906 1.00 95.38 80 GLU A CA 1
ATOM 612 C C . GLU A 1 80 ? 5.132 -2.717 13.732 1.00 95.38 80 GLU A C 1
ATOM 614 O O . GLU A 1 80 ? 5.149 -2.788 14.962 1.00 95.38 80 GLU A O 1
ATOM 619 N N . SER A 1 81 ? 5.348 -1.573 13.076 1.00 93.50 81 SER A N 1
ATOM 620 C CA . SER A 1 81 ? 5.606 -0.307 13.770 1.00 93.50 81 SER A CA 1
ATOM 621 C C . SER A 1 81 ? 4.430 0.105 14.662 1.00 93.50 81 SER A C 1
ATOM 623 O O . SER A 1 81 ? 4.626 0.487 15.817 1.00 93.50 81 SER A O 1
ATOM 625 N N . LEU A 1 82 ? 3.197 -0.066 14.170 1.00 89.25 82 LEU A N 1
ATOM 626 C CA . LEU A 1 82 ? 1.978 0.208 14.926 1.00 89.25 82 LEU A CA 1
ATOM 627 C C . LEU A 1 82 ? 1.806 -0.759 16.099 1.00 89.25 82 LEU A C 1
ATOM 629 O O . LEU A 1 82 ? 1.417 -0.322 17.180 1.00 89.25 82 LEU A O 1
ATOM 633 N N . ARG A 1 83 ? 2.138 -2.044 15.922 1.00 93.94 83 ARG A N 1
ATOM 634 C CA . ARG A 1 83 ? 2.120 -3.043 17.000 1.00 93.94 83 ARG A CA 1
ATOM 635 C C . ARG A 1 83 ? 3.101 -2.678 18.108 1.00 93.94 83 ARG A C 1
ATOM 637 O O . ARG A 1 83 ? 2.715 -2.683 19.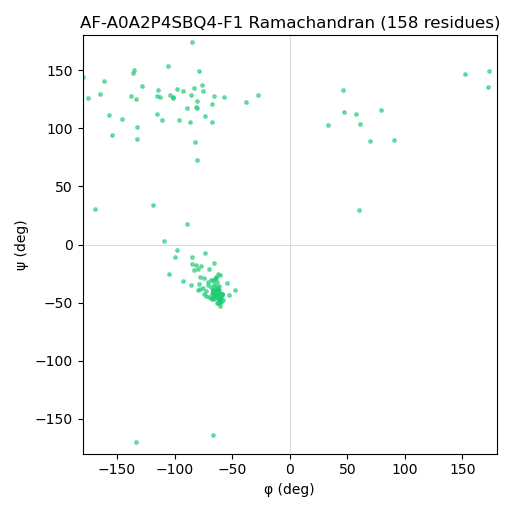270 1.00 93.94 83 ARG A O 1
ATOM 644 N N . MET A 1 84 ? 4.343 -2.332 17.763 1.00 92.44 84 MET A N 1
ATOM 645 C CA . MET A 1 84 ? 5.341 -1.902 18.750 1.00 92.44 84 MET A CA 1
ATOM 646 C C . MET A 1 84 ? 4.888 -0.641 19.492 1.00 92.44 84 MET A C 1
ATOM 648 O O . MET A 1 84 ? 5.000 -0.571 20.713 1.00 92.44 84 MET A O 1
ATOM 652 N N . ALA A 1 85 ? 4.318 0.334 18.779 1.00 89.81 85 ALA A N 1
ATOM 653 C CA . ALA A 1 85 ? 3.756 1.526 19.404 1.00 89.81 85 ALA A CA 1
ATOM 654 C C . ALA A 1 85 ? 2.585 1.189 20.346 1.00 89.81 85 ALA A C 1
ATOM 656 O O . ALA A 1 85 ? 2.506 1.744 21.439 1.00 89.81 85 ALA A O 1
ATOM 657 N N . ALA A 1 86 ? 1.691 0.279 19.950 1.00 88.62 86 ALA A N 1
ATOM 658 C CA . ALA A 1 86 ? 0.575 -0.171 20.779 1.00 88.62 86 ALA A CA 1
ATOM 659 C C . ALA A 1 86 ? 1.049 -0.907 22.043 1.00 88.62 86 ALA A C 1
ATOM 661 O O . ALA A 1 86 ? 0.505 -0.659 23.113 1.00 88.62 86 ALA A O 1
ATOM 662 N N . GLU A 1 87 ? 2.086 -1.740 21.940 1.00 89.44 87 GLU A N 1
ATOM 663 C CA . GLU A 1 87 ? 2.704 -2.437 23.076 1.00 89.44 87 GLU A CA 1
ATOM 664 C C . GLU A 1 87 ? 3.278 -1.442 24.094 1.00 89.44 87 GLU A C 1
ATOM 666 O O . GLU A 1 87 ? 2.950 -1.483 25.282 1.00 89.44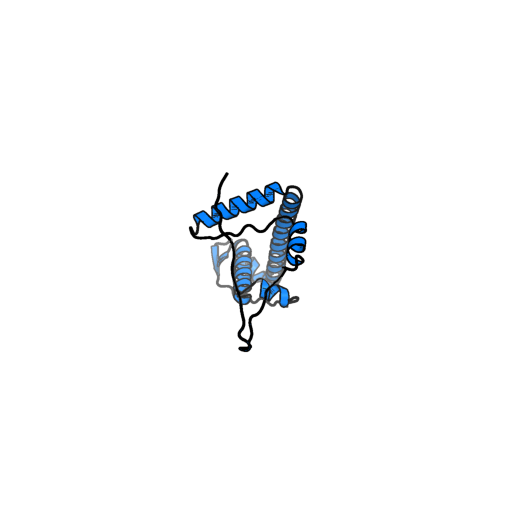 87 GLU A O 1
ATOM 671 N N . ILE A 1 88 ? 4.069 -0.476 23.614 1.00 88.50 88 ILE A N 1
ATOM 672 C CA . ILE A 1 88 ? 4.630 0.587 24.457 1.00 88.50 88 ILE A CA 1
ATOM 673 C C . ILE A 1 88 ? 3.498 1.382 25.125 1.00 88.50 88 ILE A C 1
ATOM 675 O O . ILE A 1 88 ? 3.563 1.658 26.322 1.00 88.50 88 ILE A O 1
ATOM 679 N N . LEU A 1 89 ? 2.428 1.704 24.393 1.00 84.12 89 LEU A N 1
ATOM 680 C CA . LEU A 1 89 ? 1.260 2.395 24.949 1.00 84.12 89 LEU A CA 1
ATOM 681 C C . LEU A 1 89 ? 0.499 1.549 25.979 1.00 84.12 89 LEU A C 1
ATOM 683 O O . LEU A 1 89 ? 0.029 2.099 26.971 1.00 84.12 89 LEU A O 1
ATOM 687 N N . SER A 1 90 ? 0.403 0.233 25.781 1.00 86.25 90 SER A N 1
ATOM 688 C CA . SER A 1 90 ? -0.233 -0.679 26.737 1.00 86.25 90 SER A CA 1
ATOM 689 C C . SER A 1 90 ? 0.545 -0.753 28.050 1.00 86.25 90 SER A C 1
ATOM 691 O O . SER A 1 90 ? -0.057 -0.880 29.113 1.00 86.25 90 SER A O 1
ATOM 693 N N . SER A 1 91 ? 1.876 -0.642 27.993 1.00 87.69 91 SER A N 1
ATOM 694 C CA . SER A 1 91 ? 2.727 -0.643 29.189 1.00 87.69 91 SER A CA 1
ATOM 695 C C . SER A 1 91 ? 2.596 0.631 30.039 1.00 87.69 91 SER A C 1
ATOM 697 O O . SER A 1 91 ? 2.896 0.609 31.232 1.00 87.69 91 SER A O 1
ATOM 699 N N . ALA A 1 92 ? 2.122 1.738 29.453 1.00 86.19 92 ALA A N 1
ATOM 700 C CA . ALA A 1 92 ? 2.039 3.042 30.105 1.00 86.19 92 ALA A CA 1
ATOM 701 C C . ALA A 1 92 ? 0.656 3.699 29.893 1.00 86.19 92 ALA A C 1
ATOM 703 O O . ALA A 1 92 ? 0.487 4.491 28.961 1.00 86.19 92 ALA A O 1
ATOM 704 N N . PRO A 1 93 ? -0.333 3.475 30.783 1.00 80.06 93 PRO A N 1
ATOM 705 C CA . PRO A 1 93 ? -1.686 4.030 30.631 1.00 80.06 93 PRO A CA 1
ATOM 706 C C . PRO A 1 93 ? -1.727 5.571 30.613 1.00 80.06 93 PRO A C 1
ATOM 708 O O . PRO A 1 93 ? -2.583 6.162 29.954 1.00 80.06 93 PRO A O 1
ATOM 711 N N . ALA A 1 94 ? -0.751 6.244 31.236 1.00 84.75 94 ALA A N 1
ATOM 712 C CA . ALA A 1 94 ? -0.595 7.701 31.154 1.00 84.75 94 ALA A CA 1
ATOM 713 C C . ALA A 1 94 ? -0.289 8.202 29.722 1.00 84.75 94 ALA A C 1
ATOM 715 O O . ALA A 1 94 ? -0.685 9.309 29.351 1.00 84.75 94 ALA A O 1
ATOM 716 N N . ALA A 1 95 ? 0.368 7.389 28.885 1.00 83.75 95 ALA A N 1
ATOM 717 C CA . ALA A 1 95 ? 0.677 7.744 27.500 1.00 83.75 95 ALA A CA 1
ATOM 718 C C . ALA A 1 95 ? -0.580 7.753 26.612 1.00 83.75 95 ALA A C 1
ATOM 720 O O . ALA A 1 95 ? -0.692 8.588 25.713 1.00 83.75 95 ALA A O 1
ATOM 721 N N . ALA A 1 96 ? -1.561 6.888 26.894 1.00 82.19 96 ALA A N 1
ATOM 722 C CA . ALA A 1 96 ? -2.854 6.901 26.210 1.00 82.19 96 ALA A CA 1
ATOM 723 C C . ALA A 1 96 ? -3.628 8.201 26.492 1.00 82.19 96 ALA A C 1
ATOM 725 O O . ALA A 1 96 ? -4.188 8.801 25.574 1.00 82.19 96 ALA A O 1
ATOM 726 N N . GLN A 1 97 ? -3.587 8.686 27.736 1.00 84.00 97 GLN A N 1
ATOM 727 C CA . GLN A 1 97 ? -4.213 9.950 28.128 1.00 84.00 97 GLN A CA 1
ATOM 728 C C . GLN A 1 97 ? -3.534 11.168 27.479 1.00 84.00 97 GLN A C 1
ATOM 730 O O . GLN A 1 97 ? -4.217 12.077 27.008 1.00 84.00 97 GLN A O 1
ATOM 735 N N . LEU A 1 98 ? -2.200 11.178 27.382 1.00 85.62 98 LEU A N 1
ATOM 736 C CA . LEU A 1 98 ? -1.470 12.227 26.660 1.00 85.62 98 LEU A CA 1
ATOM 737 C C . LEU A 1 98 ? -1.745 12.188 25.155 1.00 85.62 98 LEU A C 1
ATOM 739 O O . LEU A 1 98 ? -1.945 13.237 24.549 1.00 85.62 98 LEU A O 1
ATOM 743 N N . ARG A 1 99 ? -1.824 10.996 24.549 1.00 81.25 99 ARG A N 1
ATOM 744 C CA . ARG A 1 99 ? -2.226 10.836 23.143 1.00 81.25 99 ARG A CA 1
ATOM 745 C C . ARG A 1 99 ? -3.652 11.335 22.909 1.00 81.25 99 ARG A C 1
ATOM 747 O O . ARG A 1 99 ? -3.895 11.967 21.885 1.00 81.25 99 ARG A O 1
ATOM 754 N N . TYR A 1 100 ? -4.565 11.095 23.851 1.00 84.12 100 TYR A N 1
ATOM 755 C CA . TYR A 1 100 ? -5.913 11.656 23.823 1.00 84.12 100 TYR A CA 1
ATOM 756 C C . TYR A 1 100 ? -5.870 13.187 23.843 1.00 84.12 100 TYR A C 1
ATOM 758 O O . TYR A 1 100 ? -6.393 13.803 22.922 1.00 84.12 100 TYR A O 1
ATOM 766 N N . LEU A 1 101 ? -5.168 13.812 24.796 1.00 84.25 101 LEU A N 1
ATOM 767 C CA . LEU A 1 101 ? -5.027 15.275 24.830 1.00 84.25 101 LEU A CA 1
ATOM 768 C C . LEU A 1 101 ? -4.328 15.845 23.590 1.00 84.25 101 LEU A C 1
ATOM 770 O O . LEU A 1 101 ? -4.707 16.911 23.114 1.00 84.25 101 LEU A O 1
ATOM 774 N N . HIS A 1 102 ? -3.345 15.141 23.034 1.00 85.56 102 HIS A N 1
ATOM 775 C CA . HIS A 1 102 ? -2.684 15.556 21.802 1.00 85.56 102 HIS A CA 1
ATOM 776 C C . HIS A 1 102 ? -3.642 15.490 20.604 1.00 85.56 102 HIS A C 1
ATOM 778 O O . HIS A 1 102 ? -3.698 16.427 19.814 1.00 85.56 102 HIS A O 1
ATOM 784 N N . ALA A 1 103 ? -4.458 14.435 20.503 1.00 86.06 103 ALA A N 1
ATOM 785 C CA . ALA A 1 103 ? -5.516 14.343 19.500 1.00 86.06 103 ALA A CA 1
ATOM 786 C C . ALA A 1 103 ? -6.578 15.437 19.688 1.00 86.06 103 ALA A C 1
ATOM 788 O O . ALA A 1 103 ? -7.030 16.016 18.702 1.00 86.06 103 ALA A O 1
ATOM 789 N N . LEU A 1 104 ? -6.928 15.774 20.937 1.00 78.12 104 LEU A N 1
ATOM 790 C CA . LEU A 1 104 ? -7.798 16.913 21.237 1.00 78.12 104 LEU A CA 1
ATOM 791 C C . LEU A 1 104 ? -7.194 18.222 20.749 1.00 78.12 104 LEU A C 1
ATOM 793 O O . LEU A 1 104 ? -7.898 19.035 20.163 1.00 78.12 104 LEU A O 1
ATOM 797 N N . HIS A 1 105 ? -5.898 18.422 20.974 1.00 84.06 105 HIS A N 1
ATOM 798 C CA . HIS A 1 105 ? -5.206 19.629 20.553 1.00 84.06 105 HIS A CA 1
ATOM 799 C C . HIS A 1 105 ? -5.158 19.751 19.025 1.00 84.06 105 HIS A C 1
ATOM 801 O O . HIS A 1 105 ? -5.515 20.799 18.490 1.00 84.06 105 HIS A O 1
ATOM 807 N N . SER A 1 106 ? -4.804 18.670 18.319 1.00 81.75 106 SER A N 1
ATOM 808 C CA . SER A 1 106 ? -4.824 18.638 16.851 1.00 81.75 106 SER A CA 1
ATOM 809 C C . SER A 1 106 ? -6.231 18.867 16.288 1.00 81.75 106 SER A C 1
ATOM 811 O O . SER A 1 106 ? -6.393 19.635 15.346 1.00 81.75 106 SER A O 1
ATOM 813 N N . LEU A 1 107 ? -7.265 18.269 16.888 1.00 76.38 107 LEU A N 1
ATOM 814 C CA . LEU A 1 107 ? -8.644 18.427 16.421 1.00 76.38 107 LEU A CA 1
ATOM 815 C C . LEU A 1 107 ? -9.217 19.819 16.725 1.00 76.38 107 LEU A C 1
ATOM 817 O O . LEU A 1 107 ? -9.903 20.395 15.883 1.00 76.38 107 LEU A O 1
ATOM 821 N N . ALA A 1 108 ? -8.927 20.377 17.903 1.00 71.25 108 ALA A N 1
ATOM 822 C CA . ALA A 1 108 ? -9.340 21.727 18.277 1.00 71.25 108 ALA A CA 1
ATOM 823 C C . ALA A 1 108 ? -8.684 22.799 17.391 1.00 71.25 108 ALA A C 1
ATOM 825 O O . ALA A 1 108 ? -9.296 23.839 17.152 1.00 71.25 108 ALA A O 1
ATOM 826 N N . ALA A 1 109 ? -7.476 22.534 16.878 1.00 72.19 109 ALA A N 1
ATOM 827 C CA . ALA A 1 109 ? -6.807 23.392 15.904 1.00 72.19 109 ALA A CA 1
ATOM 828 C C . ALA A 1 109 ? -7.474 23.353 14.515 1.00 72.19 109 ALA A C 1
ATOM 830 O O . ALA A 1 109 ? -7.530 24.378 13.841 1.00 72.19 109 ALA A O 1
ATOM 831 N N . GLU A 1 110 ? -8.005 22.201 14.089 1.00 71.69 110 GLU A N 1
ATOM 832 C CA . GLU A 1 110 ? -8.650 22.052 12.775 1.00 71.69 110 GLU A CA 1
ATOM 833 C C . GLU A 1 110 ? -10.142 22.442 12.765 1.00 71.69 110 GLU A C 1
ATOM 835 O O . GLU A 1 110 ? -10.622 22.975 11.762 1.00 71.69 110 GLU A O 1
ATOM 840 N N . LYS A 1 111 ? -10.897 22.199 13.853 1.00 67.50 111 LYS A N 1
ATOM 841 C CA . LYS A 1 111 ? -12.327 22.557 13.986 1.00 67.50 111 LYS A CA 1
ATOM 842 C C . LYS A 1 111 ? -12.705 22.949 15.429 1.00 67.50 111 LYS A C 1
ATOM 844 O O . LYS A 1 111 ? -12.883 22.069 16.275 1.00 67.50 111 LYS A O 1
ATOM 849 N N . PRO A 1 112 ? -12.962 24.236 15.723 1.00 57.19 112 PRO A N 1
ATOM 850 C CA . PRO A 1 112 ? -13.410 24.675 17.044 1.00 57.19 112 PRO A CA 1
ATOM 851 C C . PRO A 1 112 ? -14.922 24.438 17.238 1.00 57.19 112 PRO A C 1
ATOM 853 O O . PRO A 1 112 ? -15.700 25.381 17.180 1.00 57.19 112 PRO A O 1
ATOM 856 N N . ALA A 1 113 ? -15.358 23.182 17.418 1.00 54.12 113 ALA A N 1
ATOM 857 C CA . ALA A 1 113 ? -16.718 22.831 17.888 1.00 54.12 113 ALA A CA 1
ATOM 858 C C . ALA A 1 113 ? -16.897 21.335 18.258 1.00 54.12 113 ALA A C 1
ATOM 860 O O . ALA A 1 113 ? -17.982 20.781 18.085 1.0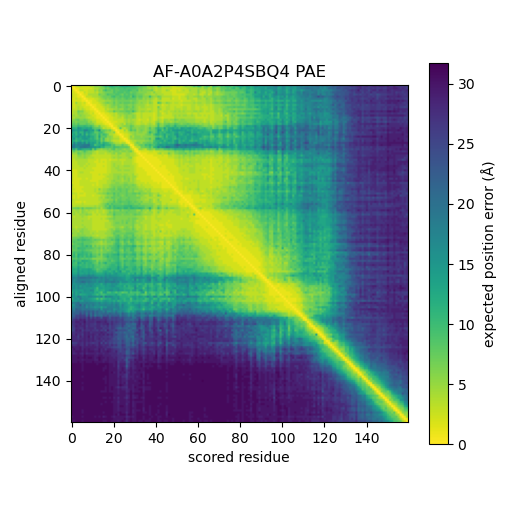0 54.12 113 ALA A O 1
ATOM 861 N N . ALA A 1 114 ? -15.860 20.632 18.725 1.00 69.69 114 ALA A N 1
ATOM 862 C CA . ALA A 1 114 ? -16.006 19.224 19.109 1.00 69.69 114 ALA A CA 1
ATOM 863 C C . ALA A 1 114 ? -16.480 19.101 20.572 1.00 69.69 114 ALA A C 1
ATOM 865 O O . ALA A 1 114 ? -15.706 19.321 21.502 1.00 69.69 114 ALA A O 1
ATOM 866 N N . PHE A 1 115 ? -17.753 18.747 20.783 1.00 63.00 115 PHE A N 1
ATOM 867 C CA . PHE A 1 115 ? -18.247 18.279 22.083 1.00 63.00 115 PHE A CA 1
ATOM 868 C C . PHE A 1 115 ? -17.734 16.855 22.306 1.00 63.00 115 PHE A C 1
ATOM 870 O O . PHE A 1 115 ? -18.128 15.936 21.588 1.00 63.00 115 PHE A O 1
ATOM 877 N N . ILE A 1 116 ? -16.817 16.677 23.256 1.00 66.62 116 ILE A N 1
ATOM 878 C CA . ILE A 1 116 ? -16.138 15.398 23.472 1.00 66.62 116 ILE A CA 1
ATOM 879 C C . ILE A 1 116 ? -16.527 14.866 24.842 1.00 66.62 116 ILE A C 1
ATOM 881 O O . ILE A 1 116 ? -16.195 15.447 25.874 1.00 66.62 116 ILE A O 1
ATOM 885 N N . LEU A 1 117 ? -17.269 13.759 24.823 1.00 68.44 117 LEU A N 1
ATOM 886 C CA . LEU A 1 117 ? -17.727 13.058 26.010 1.00 68.44 117 LEU A CA 1
ATOM 887 C C . LEU A 1 117 ? -16.590 12.160 26.531 1.00 68.44 117 LEU A C 1
ATOM 889 O O . LEU A 1 117 ? -16.169 11.253 25.807 1.00 68.44 117 LEU A O 1
ATOM 893 N N . PRO A 1 118 ? -16.082 12.367 27.757 1.00 63.31 118 PRO A N 1
ATOM 894 C CA . PRO A 1 118 ? -15.132 11.439 28.347 1.00 63.31 118 PRO A CA 1
ATOM 895 C C . PRO A 1 118 ? -15.845 10.114 28.638 1.00 63.31 118 PRO A C 1
ATOM 897 O O . PRO A 1 118 ? -16.817 10.075 29.394 1.00 63.31 118 PRO A O 1
ATOM 900 N N . LEU A 1 119 ? -15.362 9.024 28.042 1.00 66.75 119 LEU A N 1
ATOM 901 C CA . LEU A 1 119 ? -15.727 7.683 28.486 1.00 66.75 119 LEU A CA 1
ATOM 902 C C . LEU A 1 119 ? -14.833 7.297 29.674 1.00 66.75 119 LEU A C 1
ATOM 904 O O . LEU A 1 119 ? -13.620 7.517 29.607 1.00 66.75 119 LEU A O 1
ATOM 908 N N . PRO A 1 120 ? -15.397 6.728 30.754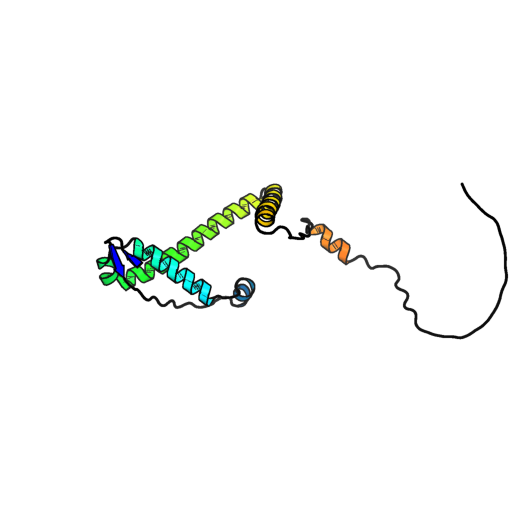 1.00 57.81 120 PRO A N 1
ATOM 909 C CA . PRO A 1 120 ? -14.611 6.170 31.846 1.00 57.81 120 PRO A CA 1
ATOM 910 C C . PRO A 1 120 ? -13.655 5.104 31.301 1.00 57.81 120 PRO A C 1
ATOM 912 O O . PRO A 1 120 ? -14.080 4.181 30.611 1.00 57.81 120 PRO A O 1
ATOM 915 N N . LEU A 1 121 ? -12.366 5.236 31.613 1.00 66.19 121 LEU A N 1
ATOM 916 C CA . LEU A 1 121 ? -11.322 4.294 31.190 1.00 66.19 121 LEU A CA 1
ATOM 917 C C . LEU A 1 121 ? -11.377 2.966 31.974 1.00 66.19 121 LEU A C 1
ATOM 919 O O . LEU A 1 121 ? -10.685 2.017 31.614 1.00 66.19 121 LEU A O 1
ATOM 923 N N . ASP A 1 122 ? -12.230 2.888 33.001 1.00 67.44 122 ASP A N 1
ATOM 924 C CA . ASP A 1 122 ? -12.421 1.707 33.838 1.00 67.44 122 ASP A CA 1
ATOM 925 C C . ASP A 1 122 ? -13.630 0.878 33.356 1.00 67.44 122 ASP A C 1
ATOM 927 O O . ASP A 1 122 ? -14.781 1.259 33.608 1.00 67.44 122 ASP A O 1
ATOM 931 N N . PRO A 1 123 ? -13.429 -0.297 32.723 1.00 59.78 123 PRO A N 1
ATOM 932 C CA . PRO A 1 123 ? -14.538 -1.172 32.329 1.00 59.78 123 PRO A CA 1
ATOM 933 C C . PRO A 1 123 ? -15.292 -1.751 33.540 1.00 59.78 123 PRO A C 1
ATOM 935 O O . PRO A 1 123 ? -16.413 -2.238 33.409 1.00 59.78 123 PRO A O 1
ATOM 938 N N . THR A 1 124 ? -14.701 -1.686 34.734 1.00 57.91 124 THR A N 1
ATOM 939 C CA . THR A 1 124 ? -15.224 -2.293 35.963 1.00 57.91 124 THR A CA 1
ATOM 940 C C . THR A 1 124 ? -16.373 -1.507 36.603 1.00 57.91 124 THR A C 1
ATOM 942 O O . THR A 1 124 ? -17.146 -2.094 37.356 1.00 57.91 124 THR A O 1
ATOM 945 N N . ASN A 1 125 ? -16.561 -0.221 36.272 1.00 54.19 125 ASN A N 1
ATOM 946 C CA . ASN A 1 125 ? -17.635 0.610 36.845 1.00 54.19 125 ASN A CA 1
ATOM 947 C C . ASN A 1 125 ? -18.871 0.775 35.937 1.00 54.19 125 ASN A C 1
ATOM 949 O O . ASN A 1 125 ? -19.921 1.238 36.391 1.00 54.19 125 ASN A O 1
ATOM 953 N N . LEU A 1 126 ? -18.785 0.365 34.666 1.00 55.25 126 LEU A N 1
ATOM 954 C CA . LEU A 1 126 ? -19.876 0.532 33.697 1.00 55.25 126 LEU A CA 1
ATOM 955 C C . LEU A 1 126 ? -21.002 -0.503 33.879 1.00 55.25 126 LEU A C 1
ATOM 957 O O . LEU A 1 126 ? -22.162 -0.207 33.610 1.00 55.25 126 LEU A O 1
ATOM 961 N N . VAL A 1 127 ? -20.693 -1.698 34.396 1.00 57.09 127 VAL A N 1
ATOM 962 C CA . VAL A 1 127 ? -21.710 -2.741 34.629 1.00 57.09 127 VAL A CA 1
ATOM 963 C C . VAL A 1 127 ? -22.456 -2.563 35.957 1.00 57.09 127 VAL A C 1
ATOM 965 O O . VAL A 1 127 ? -23.576 -3.041 36.094 1.00 57.09 127 VAL A O 1
ATOM 968 N N . SER A 1 128 ? -21.873 -1.844 36.926 1.00 48.66 128 SER A N 1
ATOM 969 C CA . SER A 1 128 ? -22.467 -1.641 38.259 1.00 48.66 128 SER A CA 1
ATOM 970 C C . SER A 1 128 ? -23.635 -0.641 38.236 1.00 48.66 128 SER A C 1
ATOM 972 O O . SER A 1 128 ? -24.601 -0.767 38.988 1.00 48.66 128 SER A O 1
ATOM 974 N N . SER A 1 129 ? -23.608 0.319 37.306 1.00 51.00 129 SER A N 1
ATOM 975 C CA . SER A 1 129 ? -24.667 1.323 37.135 1.00 51.00 129 SER A CA 1
ATOM 976 C C . SER A 1 129 ? -25.842 0.850 36.264 1.00 51.00 129 SER A C 1
ATOM 978 O O . SER A 1 129 ? -26.927 1.418 36.368 1.00 51.00 129 SER A O 1
ATOM 980 N N . ALA A 1 130 ? -25.686 -0.224 35.480 1.00 55.34 130 ALA A N 1
ATOM 981 C CA . ALA A 1 130 ? -26.751 -0.777 34.633 1.00 55.34 130 ALA A CA 1
ATOM 982 C C . ALA A 1 130 ? -27.700 -1.758 35.360 1.00 55.34 130 ALA A C 1
ATOM 984 O O . ALA A 1 130 ? -28.746 -2.107 34.819 1.00 55.34 130 ALA A O 1
ATOM 985 N N . THR A 1 131 ? -27.377 -2.191 36.587 1.00 46.38 131 THR A N 1
ATOM 986 C CA . THR A 1 131 ? -28.205 -3.126 37.381 1.00 46.38 131 THR A CA 1
ATOM 987 C C . THR A 1 131 ? -28.898 -2.482 38.589 1.00 46.38 131 THR A C 1
ATOM 989 O O . THR A 1 131 ? -29.615 -3.174 39.319 1.00 46.38 131 THR A O 1
ATOM 992 N N . ARG A 1 132 ? -28.778 -1.167 38.825 1.00 40.09 132 ARG A N 1
ATOM 993 C CA . ARG A 1 132 ? -29.551 -0.536 39.906 1.00 40.09 132 ARG A CA 1
ATOM 994 C C . ARG A 1 132 ? -30.968 -0.218 39.430 1.00 40.09 132 ARG A C 1
ATOM 996 O O . ARG A 1 132 ? -31.247 0.871 38.944 1.00 40.09 132 ARG A O 1
ATOM 1003 N N . SER A 1 133 ? -31.849 -1.204 39.593 1.00 41.94 133 SER A N 1
ATOM 1004 C CA . SER A 1 133 ? -33.307 -1.049 39.574 1.00 41.94 133 SER A CA 1
ATOM 1005 C C . SER A 1 133 ? -33.724 0.262 40.265 1.00 41.94 133 SER A C 1
ATOM 1007 O O . SER A 1 133 ? -33.400 0.437 41.445 1.00 41.94 133 SER A O 1
ATOM 1009 N N . PRO A 1 134 ? -34.441 1.177 39.593 1.00 38.59 134 PRO A N 1
ATOM 1010 C CA . PRO A 1 134 ? -35.019 2.341 40.249 1.00 38.59 134 PRO A CA 1
ATOM 1011 C C . PRO A 1 134 ? -36.269 1.940 41.060 1.00 38.59 134 PRO A C 1
ATOM 1013 O O . PRO A 1 134 ? -37.085 1.151 40.578 1.00 38.59 134 PRO A O 1
ATOM 1016 N N . PRO A 1 135 ? -36.449 2.458 42.288 1.00 41.44 135 PRO A N 1
ATOM 1017 C CA . PRO A 1 135 ? -37.701 2.337 43.022 1.00 41.44 135 PRO A CA 1
ATOM 1018 C C . PRO A 1 135 ? -38.761 3.295 42.450 1.00 41.44 135 PRO A C 1
ATOM 1020 O O . PRO A 1 135 ? -38.497 4.481 42.281 1.00 41.44 135 PRO A O 1
ATOM 1023 N N . GLY A 1 136 ? -39.964 2.762 42.212 1.00 39.75 136 GLY A N 1
ATOM 1024 C CA . GLY A 1 136 ? -41.241 3.489 42.235 1.00 39.75 136 GLY A CA 1
ATOM 1025 C C . GLY A 1 136 ? -41.515 4.499 41.116 1.00 39.75 136 GLY A C 1
ATOM 1026 O O . GLY A 1 136 ? -41.311 5.695 41.294 1.00 39.75 136 GLY A O 1
ATOM 1027 N N . VAL A 1 137 ? -42.115 4.037 40.015 1.00 42.12 137 VAL A N 1
ATOM 1028 C CA . VAL A 1 137 ? -42.919 4.882 39.114 1.00 42.12 137 VAL A CA 1
ATOM 1029 C C . VAL A 1 137 ? -44.377 4.451 39.256 1.00 42.12 137 VAL A C 1
ATOM 1031 O O . VAL A 1 137 ? -44.766 3.378 38.800 1.00 42.12 137 VAL A O 1
ATOM 1034 N N . ASN A 1 138 ? -45.173 5.290 39.918 1.00 37.22 138 ASN A N 1
ATOM 1035 C CA . ASN A 1 138 ? -46.619 5.126 40.027 1.00 37.22 138 ASN A CA 1
ATOM 1036 C C . ASN A 1 138 ? -47.252 5.647 38.732 1.00 37.22 138 ASN A C 1
ATOM 1038 O O . ASN A 1 138 ? -47.116 6.826 38.403 1.00 37.22 138 ASN A O 1
ATOM 1042 N N . SER A 1 139 ? -47.922 4.765 37.993 1.00 46.97 139 SER A N 1
ATOM 1043 C CA . SER A 1 139 ? -48.739 5.123 36.836 1.00 46.97 139 SER A CA 1
ATOM 1044 C C . SER A 1 139 ? -50.161 5.427 37.305 1.00 46.97 139 SER A C 1
ATOM 1046 O O . SER A 1 139 ? -50.852 4.577 37.856 1.00 46.97 139 SER A O 1
ATOM 1048 N N . ASN A 1 140 ? -50.586 6.670 37.099 1.00 36.19 140 ASN A N 1
ATOM 1049 C CA . ASN A 1 140 ? -51.985 7.066 37.199 1.00 36.19 140 ASN A CA 1
ATOM 1050 C C . ASN A 1 140 ? -52.775 6.376 36.080 1.00 36.19 140 ASN A C 1
ATOM 1052 O O . ASN A 1 140 ? -52.396 6.560 34.929 1.00 36.19 140 ASN A O 1
ATOM 1056 N N . ILE A 1 141 ? -53.873 5.683 36.402 1.00 40.84 141 ILE A N 1
ATOM 1057 C CA . ILE A 1 141 ? -55.066 5.496 35.553 1.00 40.84 141 ILE A CA 1
ATOM 1058 C C . ILE A 1 141 ? -56.256 5.174 36.483 1.00 40.84 141 ILE A C 1
ATOM 1060 O O . ILE A 1 141 ? -56.283 4.138 37.135 1.00 40.84 141 ILE A O 1
ATOM 1064 N N . THR A 1 142 ? -57.171 6.149 36.533 1.00 36.72 142 THR A N 1
ATOM 1065 C CA . THR A 1 142 ? -58.644 6.052 36.605 1.00 36.72 142 THR A CA 1
ATOM 1066 C C . THR A 1 142 ? -59.301 5.286 37.762 1.00 36.72 142 THR A C 1
ATOM 1068 O O . THR A 1 142 ? -59.264 4.068 37.801 1.00 36.72 142 THR A O 1
ATOM 1071 N N . ASP A 1 143 ? -60.007 6.002 38.646 1.00 29.70 143 ASP A N 1
ATOM 1072 C CA . ASP A 1 143 ? -61.478 5.935 38.704 1.00 29.70 143 ASP A CA 1
ATOM 1073 C C . ASP A 1 143 ? -62.058 6.931 39.721 1.00 2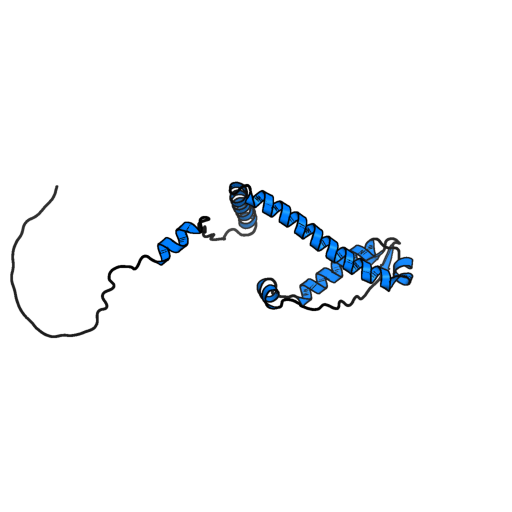9.70 143 ASP A C 1
ATOM 1075 O O . ASP A 1 143 ? -61.689 6.994 40.892 1.00 29.70 143 ASP A O 1
ATOM 1079 N N . THR A 1 144 ? -62.983 7.753 39.234 1.00 39.97 144 THR A N 1
ATOM 1080 C CA . THR A 1 144 ? -63.877 8.596 40.024 1.00 39.97 144 THR A CA 1
ATOM 1081 C C . THR A 1 144 ? -64.856 7.723 40.795 1.00 39.97 144 THR A C 1
ATOM 1083 O O . THR A 1 144 ? -65.820 7.258 40.193 1.00 39.97 144 THR A O 1
ATOM 1086 N N . THR A 1 145 ? -64.702 7.554 42.109 1.00 35.72 145 THR A N 1
ATOM 1087 C CA . THR A 1 145 ? -65.844 7.317 43.010 1.00 35.72 145 THR A CA 1
ATOM 1088 C C . THR A 1 145 ? -65.479 7.606 44.471 1.00 35.72 145 THR A C 1
ATOM 1090 O O . THR A 1 145 ? -64.404 7.254 44.935 1.00 35.72 145 THR A O 1
ATOM 1093 N N . GLU A 1 146 ? -66.437 8.215 45.172 1.00 33.69 146 GLU A N 1
ATOM 1094 C CA . GLU A 1 146 ? -66.589 8.283 46.635 1.00 33.69 146 GLU A CA 1
ATOM 1095 C C . GLU A 1 146 ? -65.936 9.450 47.400 1.00 33.69 146 GLU A C 1
ATOM 1097 O O . GLU A 1 146 ? -64.829 9.422 47.929 1.00 33.69 146 GLU A O 1
ATOM 1102 N N . LEU A 1 147 ? -66.766 10.493 47.502 1.00 37.41 147 LEU A N 1
ATOM 1103 C CA . LEU A 1 147 ? -66.985 11.335 48.676 1.00 37.41 147 LEU A CA 1
ATOM 1104 C C . LEU A 1 147 ? -66.718 10.593 50.001 1.00 37.41 147 LEU A C 1
ATOM 1106 O O . LEU A 1 147 ? -67.400 9.609 50.269 1.00 37.41 147 LEU A O 1
ATOM 1110 N N . ARG A 1 148 ? -65.895 11.168 50.888 1.00 29.58 148 ARG A N 1
ATOM 1111 C CA . ARG A 1 148 ? -66.318 11.622 52.231 1.00 29.58 148 ARG A CA 1
ATOM 1112 C C . ARG A 1 148 ? -65.140 12.060 53.104 1.00 29.58 148 ARG A C 1
ATOM 1114 O O . ARG A 1 148 ? -64.129 11.381 53.163 1.00 29.58 148 ARG A O 1
ATOM 1121 N N . GLU A 1 149 ? -65.367 13.200 53.769 1.00 28.91 149 GLU A N 1
ATOM 1122 C CA . GLU A 1 149 ? -65.079 13.501 55.186 1.00 28.91 149 GLU A CA 1
ATOM 1123 C C . GLU A 1 149 ? -63.704 13.100 55.755 1.00 28.91 149 GLU A C 1
ATOM 1125 O O . GLU A 1 149 ? -63.299 11.955 55.726 1.00 28.91 149 GLU A O 1
ATOM 1130 N N . SER A 1 150 ? -62.967 13.929 56.486 1.00 29.06 150 SER A N 1
ATOM 1131 C CA . SER A 1 150 ? -63.375 15.016 57.370 1.00 29.06 150 SER A CA 1
ATOM 1132 C C . SER A 1 150 ? -62.119 15.531 58.091 1.00 29.06 150 SER A C 1
ATOM 1134 O O . SER A 1 150 ? -61.212 14.754 58.358 1.00 29.06 150 SER A O 1
ATOM 1136 N N . VAL A 1 151 ? -62.130 16.829 58.420 1.00 36.06 151 VAL A N 1
ATOM 1137 C CA . VAL A 1 151 ? -61.741 17.398 59.731 1.00 36.06 151 VAL A CA 1
ATOM 1138 C C . VAL A 1 151 ? -60.280 17.159 60.177 1.00 36.06 151 VAL A C 1
ATOM 1140 O O . VAL A 1 151 ? -59.880 16.058 60.517 1.00 36.06 151 VAL A O 1
ATOM 1143 N N . LYS A 1 152 ? -59.427 18.190 60.076 1.00 34.47 152 LYS A N 1
ATOM 1144 C CA . LYS A 1 152 ? -59.111 19.174 61.146 1.00 34.47 152 LYS A CA 1
ATOM 1145 C C . LYS A 1 152 ? -58.122 18.590 62.162 1.00 34.47 152 LYS A C 1
ATOM 1147 O O . LYS A 1 152 ? -58.355 17.538 62.729 1.00 34.47 152 LYS A O 1
ATOM 1152 N N . ASP A 1 153 ? -56.927 19.148 62.258 1.00 32.88 153 ASP A N 1
ATOM 1153 C CA . ASP A 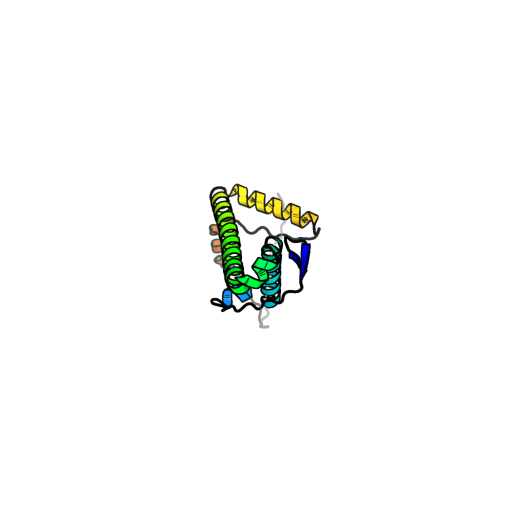1 153 ? -56.418 19.992 63.359 1.00 32.88 153 ASP A CA 1
ATOM 1154 C C . ASP A 1 153 ? -54.891 19.724 63.301 1.00 32.88 153 ASP A C 1
ATOM 1156 O O . ASP A 1 153 ? -54.488 18.629 62.925 1.00 32.88 153 ASP A O 1
ATOM 1160 N N . ASN A 1 154 ? -53.917 20.579 63.582 1.00 39.34 154 ASN A N 1
ATOM 1161 C CA . ASN A 1 154 ? -53.779 21.860 64.255 1.00 39.34 154 ASN A CA 1
ATOM 1162 C C . ASN A 1 154 ? -52.378 22.347 63.791 1.00 39.34 154 ASN A C 1
ATOM 1164 O O . ASN A 1 154 ? -51.456 21.542 63.686 1.00 39.34 154 ASN A O 1
ATOM 1168 N N . LYS A 1 155 ? -52.201 23.570 63.287 1.00 45.50 155 LYS A N 1
ATOM 1169 C CA . LYS A 1 155 ? -51.552 24.666 64.030 1.00 45.50 155 LYS A CA 1
ATOM 1170 C C . LYS A 1 155 ? -50.432 24.199 64.982 1.00 45.50 155 LYS A C 1
ATOM 1172 O O . LYS A 1 155 ? -50.716 23.662 66.042 1.00 45.50 155 LYS A O 1
ATOM 1177 N N . ASP A 1 156 ? -49.170 24.380 64.604 1.00 44.22 156 ASP A N 1
ATOM 1178 C CA . ASP A 1 156 ? -48.362 25.535 65.014 1.00 44.22 156 ASP A CA 1
ATOM 1179 C C . ASP A 1 156 ? -46.945 25.462 64.409 1.00 44.22 156 ASP A C 1
ATOM 1181 O O . ASP A 1 156 ? -46.368 24.400 64.188 1.00 44.22 156 ASP A O 1
ATOM 1185 N N . SER A 1 157 ? -46.447 26.647 64.075 1.00 57.22 157 SER A N 1
ATOM 1186 C CA . SER A 1 157 ? -45.136 27.002 63.518 1.00 57.22 157 SER A CA 1
ATOM 1187 C C . SER A 1 157 ? -43.966 26.739 64.517 1.00 57.22 157 SER A C 1
ATOM 1189 O O . SER A 1 157 ? -44.194 26.186 65.586 1.00 57.22 157 SER A O 1
ATOM 1191 N N . PRO A 1 158 ? -42.744 27.283 64.323 1.00 56.09 158 PRO A N 1
ATOM 1192 C CA . PRO A 1 158 ? -41.717 26.918 63.340 1.00 56.09 158 PRO A CA 1
ATOM 1193 C C . PRO A 1 158 ? -40.295 26.799 63.978 1.00 56.09 158 PRO A C 1
ATOM 1195 O O . PRO A 1 158 ? -40.135 26.880 65.188 1.00 56.09 158 PRO A O 1
ATOM 1198 N N . MET A 1 159 ? -39.274 26.682 63.115 1.00 47.94 159 MET A N 1
ATOM 1199 C CA . MET A 1 159 ? -37.880 27.176 63.224 1.00 47.94 159 MET A CA 1
ATOM 1200 C C . MET A 1 159 ? -37.055 26.954 64.507 1.00 47.94 159 MET A C 1
ATOM 1202 O O . MET A 1 159 ? -37.209 27.668 65.494 1.00 47.94 159 MET A O 1
ATOM 1206 N N . LEU A 1 160 ? -35.998 26.148 64.358 1.00 44.25 160 LEU A N 1
ATOM 1207 C CA . LEU A 1 160 ? -34.613 26.579 64.588 1.00 44.25 160 LEU A CA 1
ATOM 1208 C C . LEU A 1 160 ? -33.678 25.832 63.627 1.00 44.25 160 LEU A C 1
ATOM 1210 O O . LEU A 1 160 ? -33.937 24.629 63.399 1.00 44.25 160 LEU A O 1
#